Protein 8ZMV (pdb70)

Structure (mmCIF, N/CA/C/O backbone):
data_8ZMV
#
_entry.id   8ZMV
#
_cell.length_a   33.960
_cell.length_b   13.757
_cell.length_c   66.084
_cell.angle_alpha   90.000
_cell.angle_beta   100.116
_cell.angle_gamma   90.000
#
_symmetry.space_group_name_H-M   'P 1 21 1'
#
loop_
_entity.id
_entity.type
_entity.pdbx_description
1 polymer 'collagen type XVII'
2 water water
#
loop_
_atom_site.group_PDB
_atom_site.id
_atom_site.type_symbol
_atom_site.label_atom_id
_atom_site.label_alt_id
_atom_site.label_comp_id
_atom_site.label_asym_id
_atom_site.label_entity_id
_atom_site.label_seq_id
_atom_site.pdbx_PDB_ins_code
_atom_site.Cartn_x
_atom_site.Cartn_y
_atom_site.Cartn_z
_atom_site.occupancy
_atom_site.B_iso_or_equiv
_atom_site.auth_seq_id
_atom_site.auth_comp_id
_atom_site.auth_asym_id
_atom_site.auth_atom_id
_atom_site.pdbx_PDB_model_num
ATOM 9 N N . GLY A 1 3 ? -39.039 6.566 -34.209 1.000 32.465 3 GLY A N 1
ATOM 10 C CA . GLY A 1 3 ? -37.636 6.258 -34.397 1.000 31.608 3 GLY A CA 1
ATOM 11 C C . GLY A 1 3 ? -37.214 5.110 -33.497 1.000 30.463 3 GLY A C 1
ATOM 12 O O . GLY A 1 3 ? -37.902 4.757 -32.535 1.000 30.865 3 GLY A O 1
ATOM 13 N N . PRO A 1 4 ? -36.065 4.477 -33.765 1.000 28.231 4 PRO A N 1
ATOM 14 C CA . PRO A 1 4 ? -35.581 3.419 -32.885 1.000 28.373 4 PRO A CA 1
ATOM 15 C C . PRO A 1 4 ? -34.946 4.004 -31.630 1.000 24.892 4 PRO A C 1
ATOM 16 O O . PRO A 1 4 ? -34.783 5.217 -31.523 1.000 26.521 4 PRO A O 1
ATOM 28 N N . GLY A 1 6 ? -32.414 5.389 -28.823 1.000 28.047 6 GLY A N 1
ATOM 29 C CA . GLY A 1 6 ? -31.202 6.172 -28.883 1.000 27.938 6 GLY A CA 1
ATOM 30 C C . GLY A 1 6 ? -29.964 5.351 -28.535 1.000 27.984 6 GLY A C 1
ATOM 31 O O . GLY A 1 6 ? -30.061 4.179 -28.199 1.000 27.904 6 GLY A O 1
ATOM 32 N N . PRO A 1 7 ? -28.755 5.953 -28.592 1.000 31.323 7 PRO A N 1
ATOM 33 C CA . PRO A 1 7 ? -27.526 5.248 -28.231 1.000 31.680 7 PRO A CA 1
ATOM 34 C C . PRO A 1 7 ? -27.486 4.940 -26.735 1.000 31.129 7 PRO A C 1
ATOM 35 O O . PRO A 1 7 ? -28.234 5.531 -25.955 1.000 33.214 7 PRO A O 1
ATOM 47 N N . GLY A 1 9 ? -26.516 5.024 -22.781 1.000 32.375 9 GLY A N 1
ATOM 48 C CA . GLY A 1 9 ? -26.117 6.073 -21.869 1.000 32.374 9 GLY A CA 1
ATOM 49 C C . GLY A 1 9 ? -24.610 6.086 -21.598 1.000 31.287 9 GLY A C 1
ATOM 50 O O . GLY A 1 9 ? -23.860 5.199 -22.004 1.000 30.592 9 GLY A O 1
ATOM 51 N N . PRO A 1 10 ? -24.121 7.121 -20.880 1.000 31.070 10 PRO A N 1
ATOM 52 C CA . PRO A 1 10 ? -22.700 7.213 -20.534 1.000 31.614 10 PRO A CA 1
ATOM 53 C C . PRO A 1 10 ? -22.228 6.123 -19.572 1.000 29.451 10 PRO A C 1
ATOM 54 O O . PRO A 1 10 ? -23.016 5.579 -18.805 1.000 30.794 10 PRO A O 1
ATOM 58 N N . GLN A 1 11 ? -20.943 5.759 -19.644 1.000 31.970 11 GLN A N 1
ATOM 59 C CA . GLN A 1 11 ? -20.370 4.874 -18.637 1.000 28.822 11 GLN A CA 1
ATOM 60 C C . GLN A 1 11 ? -20.453 5.575 -17.285 1.000 26.241 11 GLN A C 1
ATOM 61 O O . GLN A 1 11 ? -20.184 6.760 -17.212 1.000 30.344 11 GLN A O 1
ATOM 67 N N . GLY A 1 12 ? -20.793 4.822 -16.236 1.000 25.940 12 GLY A N 1
ATOM 68 C CA . GLY A 1 12 ? -20.857 5.363 -14.897 1.000 26.331 12 GLY A CA 1
ATOM 69 C C . GLY A 1 12 ? -19.476 5.737 -14.369 1.000 24.137 12 GLY A C 1
ATOM 70 O O . GLY A 1 12 ? -18.430 5.374 -14.927 1.000 25.691 12 GLY A O 1
ATOM 71 N N . PRO A 1 13 ? -19.451 6.483 -13.250 1.000 23.298 13 PRO A N 1
ATOM 72 C CA . PRO A 1 13 ? -18.216 7.003 -12.683 1.000 21.684 13 PRO A CA 1
ATOM 73 C C . PRO A 1 13 ? -17.426 5.901 -11.999 1.000 18.611 13 PRO A C 1
ATOM 74 O O . PRO A 1 13 ? -17.919 4.807 -11.751 1.000 20.016 13 PRO A O 1
ATOM 78 N N . LYS A 1 14 ? -16.144 6.193 -11.770 1.000 22.462 14 LYS A N 1
ATOM 79 C CA . LYS A 1 14 ? -15.260 5.228 -11.165 1.000 21.721 14 LYS A CA 1
ATOM 80 C C . LYS A 1 14 ? -15.640 5.037 -9.701 1.000 19.843 14 LYS A C 1
ATOM 81 O O . LYS A 1 14 ? -16.040 5.984 -9.035 1.000 23.753 14 LYS A O 1
ATOM 87 N N . GLY A 1 15 ? -15.512 3.794 -9.252 1.000 20.495 15 GLY A N 1
ATOM 88 C CA . GLY A 1 15 ? -15.806 3.440 -7.877 1.000 20.620 15 GLY A CA 1
ATOM 89 C C . GLY A 1 15 ? -14.853 4.104 -6.885 1.000 20.162 15 GLY A C 1
ATOM 90 O O . GLY A 1 15 ? -13.798 4.621 -7.180 1.000 22.785 15 GLY A O 1
ATOM 91 N N . ASP A 1 16 ? -15.247 4.092 -5.622 1.000 19.403 16 ASP A N 1
ATOM 92 C CA . ASP A 1 16 ? -14.460 4.659 -4.542 1.000 19.239 16 ASP A CA 1
ATOM 93 C C . ASP A 1 16 ? -13.290 3.749 -4.201 1.000 17.362 16 ASP A C 1
ATOM 94 O O . ASP A 1 16 ? -13.360 2.550 -4.405 1.000 17.485 16 ASP A O 1
ATOM 99 N N . LYS A 1 17 ? -12.227 4.354 -3.667 1.000 18.462 17 LYS A N 1
ATOM 100 C CA . LYS A 1 17 ? -11.032 3.631 -3.278 1.000 18.723 17 LYS A CA 1
ATOM 101 C C . LYS A 1 17 ? -11.361 2.640 -2.174 1.000 16.887 17 LYS A C 1
ATOM 102 O O . LYS A 1 17 ? -12.236 2.907 -1.340 1.000 18.258 17 LYS A O 1
ATOM 108 N N . GLY A 1 18 ? -10.710 1.497 -2.183 1.000 16.616 18 GLY A N 1
ATOM 109 C CA . GLY A 1 18 ? -10.950 0.491 -1.167 1.000 16.140 18 GLY A CA 1
ATOM 110 C C . GLY A 1 18 ? -10.407 0.949 0.188 1.000 15.461 18 GLY A C 1
ATOM 111 O O . GLY A 1 18 ? -9.636 1.909 0.310 1.000 17.327 18 GLY A O 1
ATOM 112 N N . ASP A 1 19 ? -10.829 0.214 1.221 1.000 16.989 19 ASP A N 1
ATOM 113 C CA . ASP A 1 19 ? -10.382 0.511 2.561 1.000 17.989 19 ASP A CA 1
ATOM 114 C C . ASP A 1 19 ? -8.927 0.114 2.740 1.000 16.943 19 ASP A C 1
ATOM 115 O O . ASP A 1 19 ? -8.460 -0.802 2.045 1.000 18.633 19 ASP A O 1
ATOM 120 N N . PRO A 1 20 ? -8.194 0.724 3.690 1.000 18.594 20 PRO A N 1
ATOM 121 C CA . PRO A 1 20 ? -6.893 0.194 4.090 1.000 19.874 20 PRO A CA 1
ATOM 122 C C . PRO A 1 20 ? -7.056 -1.251 4.558 1.000 19.366 20 PRO A C 1
ATOM 123 O O . PRO A 1 20 ? -8.095 -1.655 5.090 1.000 22.854 20 PRO A O 1
ATOM 127 N N . GLY A 1 21 ? -6.037 -2.066 4.367 1.000 21.363 21 GLY A N 1
ATOM 128 C CA . GLY A 1 21 ? -6.150 -3.467 4.715 1.000 20.657 21 GLY A CA 1
ATOM 129 C C . GLY A 1 21 ? -6.217 -3.693 6.233 1.000 19.844 21 GLY A C 1
ATOM 130 O O . GLY A 1 21 ? -6.092 -2.755 7.035 1.000 21.794 21 GLY A O 1
ATOM 131 N N . PRO A 1 22 ? -6.361 -4.970 6.657 1.000 20.050 22 PRO A N 1
ATOM 132 C CA . PRO A 1 22 ? -6.426 -5.309 8.083 1.000 20.396 22 PRO A CA 1
ATOM 133 C C . PRO A 1 22 ? -5.108 -4.975 8.772 1.000 20.888 22 PRO A C 1
ATOM 134 O O . PRO A 1 22 ? -4.043 -4.971 8.146 1.000 19.143 22 PRO A O 1
ATOM 146 N N . GLY A 1 24 ? -1.662 -5.658 10.723 1.000 18.696 24 GLY A N 1
ATOM 147 C CA . GLY A 1 24 ? -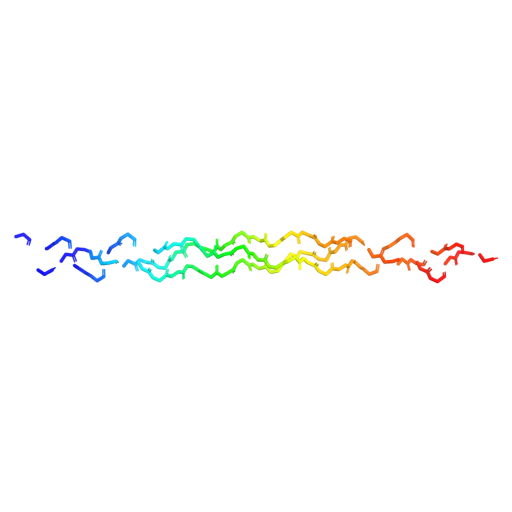0.771 -6.788 10.656 1.000 19.247 24 GLY A CA 1
ATOM 148 C C . GLY A 1 24 ? -0.830 -7.640 11.906 1.000 20.486 24 GLY A C 1
ATOM 149 O O . GLY A 1 24 ? -1.467 -7.267 12.8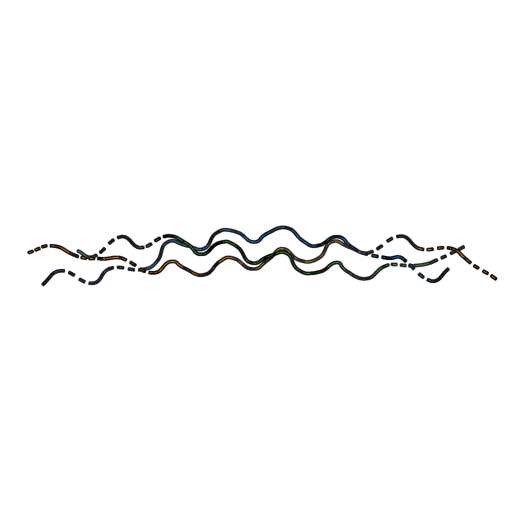94 1.000 21.749 24 GLY A O 1
ATOM 150 N N . PRO A 1 25 ? -0.162 -8.807 11.877 1.000 23.101 25 PRO A N 1
ATOM 151 C CA . PRO A 1 25 ? -0.196 -9.748 12.991 1.000 25.196 25 PRO A CA 1
ATOM 152 C C . PRO A 1 25 ? 0.598 -9.209 14.168 1.000 25.696 25 PRO A C 1
ATOM 153 O O . PRO A 1 25 ? 1.489 -8.375 13.999 1.000 22.704 25 PRO A O 1
ATOM 165 N N . GLY A 1 27 ? 3.377 -8.739 16.913 1.000 28.576 27 GLY A N 1
ATOM 166 C CA . GLY A 1 27 ? 4.794 -9.045 16.831 1.000 30.716 27 GLY A CA 1
ATOM 167 C C . GLY A 1 27 ? 5.091 -10.304 17.636 1.000 32.687 27 GLY A C 1
ATOM 168 O O . GLY A 1 27 ? 4.309 -10.669 18.508 1.000 35.578 27 GLY A O 1
ATOM 169 N N . PRO A 1 28 ? 6.204 -11.004 17.352 1.000 35.165 28 PRO A N 1
ATOM 170 C CA . PRO A 1 28 ? 6.648 -12.125 18.171 1.000 38.261 28 PRO A CA 1
ATOM 171 C C . PRO A 1 28 ? 7.454 -11.638 19.371 1.000 38.862 28 PRO A C 1
ATOM 172 O O . PRO A 1 28 ? 7.791 -10.460 19.462 1.000 40.655 28 PRO A O 1
ATOM 184 N N . PRO B 1 1 ? -41.185 6.885 -43.287 1.000 40.342 1 PRO B N 1
ATOM 185 C CA . PRO B 1 1 ? -40.271 5.908 -42.704 1.000 41.489 1 PRO B CA 1
ATOM 186 C C . PRO B 1 1 ? -40.175 6.063 -41.187 1.000 44.279 1 PRO B C 1
ATOM 187 O O . PRO B 1 1 ? -40.732 7.002 -40.619 1.000 46.381 1 PRO B O 1
ATOM 199 N N . GLY B 1 3 ? -38.946 7.165 -37.561 1.000 37.461 3 GLY B N 1
ATOM 200 C CA . GLY B 1 3 ? -38.366 8.445 -37.184 1.000 36.995 3 GLY B CA 1
ATOM 201 C C . GLY B 1 3 ? -36.891 8.321 -36.816 1.000 37.634 3 GLY B C 1
ATOM 202 O O . GLY B 1 3 ? -36.319 7.233 -36.855 1.000 35.755 3 GLY B O 1
ATOM 203 N N . PRO B 1 4 ? -36.225 9.436 -36.445 1.000 40.681 4 PRO B N 1
ATOM 204 C CA . PRO B 1 4 ? -34.788 9.413 -36.176 1.000 41.091 4 PRO B CA 1
ATOM 205 C C . PRO B 1 4 ? -34.536 8.717 -34.843 1.000 40.678 4 PRO B C 1
ATOM 206 O O . PRO B 1 4 ? -35.422 8.672 -33.997 1.000 40.580 4 PRO B O 1
ATOM 218 N N . GLY B 1 6 ? -33.627 7.950 -30.997 1.000 39.617 6 GLY B N 1
ATOM 219 C CA . GLY B 1 6 ? -34.119 8.704 -29.854 1.000 42.224 6 GLY B CA 1
ATOM 220 C C . GLY B 1 6 ? -32.995 9.204 -28.946 1.000 40.810 6 GLY B C 1
ATOM 221 O O . GLY B 1 6 ? -31.825 9.136 -29.304 1.000 40.431 6 GLY B O 1
ATOM 222 N N . PRO B 1 7 ? -33.327 9.734 -27.743 1.000 42.880 7 PRO B N 1
ATOM 223 C CA . PRO B 1 7 ? -32.322 10.275 -26.831 1.000 40.986 7 PRO B CA 1
ATOM 224 C C . PRO B 1 7 ? -31.463 9.211 -26.152 1.000 37.990 7 PRO B C 1
ATOM 225 O O . PRO B 1 7 ? -31.871 8.061 -26.004 1.000 34.917 7 PRO B O 1
ATOM 237 N N . GLY B 1 9 ? -29.622 6.904 -23.318 1.000 28.874 9 GLY B N 1
ATOM 238 C CA . GLY B 1 9 ? -30.175 6.236 -22.158 1.000 29.437 9 GLY B CA 1
ATOM 239 C C . GLY B 1 9 ? -29.629 6.833 -20.863 1.000 27.485 9 GLY B C 1
ATOM 240 O O . GLY B 1 9 ? -28.806 7.732 -20.875 1.000 26.541 9 GLY B O 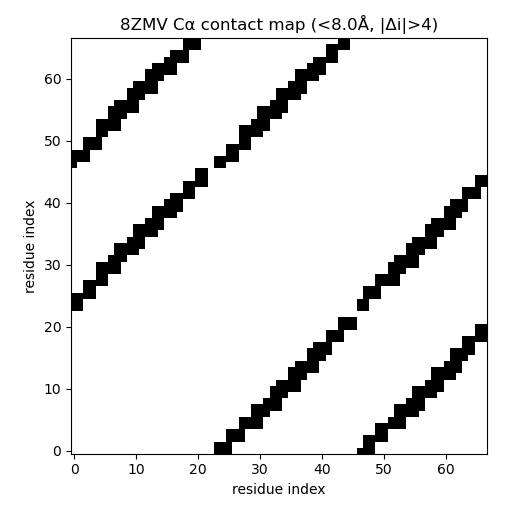1
ATOM 241 N N . PRO B 1 10 ? -30.067 6.312 -19.702 1.000 28.133 10 PRO B N 1
ATOM 242 C CA . PRO B 1 10 ? -29.528 6.744 -18.414 1.000 29.163 10 PRO B CA 1
ATOM 243 C C . PRO B 1 10 ? -28.073 6.350 -18.163 1.000 28.097 10 PRO B C 1
ATOM 244 O O . PRO B 1 10 ? -27.554 5.392 -18.753 1.000 28.448 10 PRO B O 1
ATOM 248 N N . GLN B 1 11 ? -27.430 7.088 -17.249 1.000 28.380 11 GLN B N 1
ATOM 249 C CA . GLN B 1 11 ? -26.046 6.827 -16.873 1.000 29.395 11 GLN B CA 1
ATOM 250 C C . GLN B 1 11 ? -25.945 5.418 -16.304 1.000 27.181 11 GLN B C 1
ATOM 251 O O . GLN B 1 11 ? -26.869 4.938 -15.643 1.000 31.550 11 GLN B O 1
ATOM 257 N N . GLY B 1 12 ? -24.828 4.739 -16.610 1.000 26.535 12 GLY B N 1
ATOM 258 C CA . GLY B 1 12 ? -24.587 3.445 -15.997 1.000 26.338 12 GLY B CA 1
ATOM 259 C C . GLY B 1 12 ? -24.313 3.568 -14.500 1.000 22.974 12 GLY B C 1
ATOM 260 O O . GLY B 1 12 ? -23.980 4.646 -14.007 1.000 24.766 12 GLY B O 1
ATOM 261 N N . PRO B 1 13 ? -24.395 2.456 -13.741 1.000 24.073 13 PRO B N 1
ATOM 262 C CA . PRO B 1 13 ? -24.053 2.473 -12.319 1.000 22.016 13 PRO B CA 1
ATOM 263 C C . PRO B 1 13 ? -22.600 2.877 -12.049 1.000 20.940 13 PRO B C 1
ATOM 264 O O . PRO B 1 13 ? -21.704 2.618 -12.860 1.000 21.999 13 PRO B O 1
ATOM 268 N N . LYS B 1 14 ? -22.337 3.474 -10.884 1.000 21.213 14 LYS B N 1
ATOM 269 C CA . LYS B 1 14 ? -20.990 3.697 -10.395 1.000 20.927 14 LYS B CA 1
ATOM 270 C C . LYS B 1 14 ? -20.289 2.360 -10.217 1.000 20.377 14 LYS B C 1
ATOM 271 O O . LYS B 1 14 ? -20.909 1.343 -9.941 1.000 21.859 14 LYS B O 1
ATOM 277 N N . GLY B 1 15 ? -18.969 2.344 -10.471 1.000 22.203 15 GLY B N 1
ATOM 278 C CA . GLY B 1 15 ? -18.203 1.158 -10.179 1.000 20.909 15 GLY B CA 1
ATOM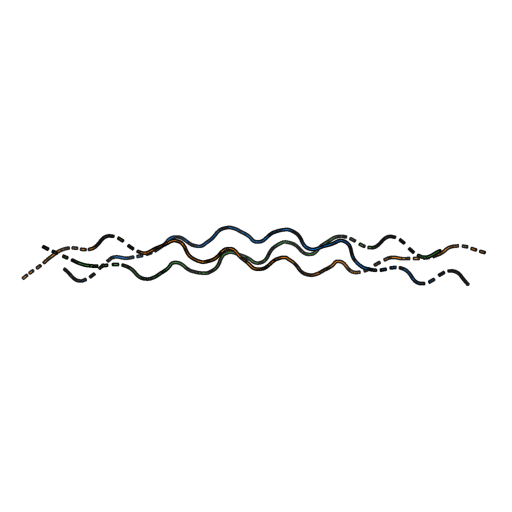 279 C C . GLY B 1 15 ? -18.233 0.795 -8.708 1.000 19.748 15 GLY B C 1
ATOM 280 O O . GLY B 1 15 ? -18.557 1.636 -7.860 1.000 22.372 15 GLY B O 1
ATOM 281 N N . ASP B 1 16 ? -18.012 -0.497 -8.469 1.000 22.884 16 ASP B N 1
ATOM 282 C CA . ASP B 1 16 ? -17.943 -1.035 -7.124 1.000 21.318 16 ASP B CA 1
ATOM 283 C C . ASP B 1 16 ? -16.766 -0.412 -6.389 1.000 19.848 16 ASP B C 1
ATOM 284 O O . ASP B 1 16 ? -15.786 0.046 -6.976 1.000 21.334 16 ASP B O 1
ATOM 289 N N . LYS B 1 17 ? -16.859 -0.361 -5.074 1.000 20.217 17 LYS B N 1
ATOM 290 C CA . LYS B 1 17 ? -15.753 0.087 -4.258 1.000 19.446 17 LYS B CA 1
ATOM 291 C C . LYS B 1 17 ? -14.579 -0.853 -4.480 1.000 17.714 17 LYS B C 1
ATOM 292 O O . LYS B 1 17 ? -14.770 -2.051 -4.631 1.000 19.151 17 LYS B O 1
ATOM 298 N N . GLY B 1 18 ? -13.366 -0.302 -4.404 1.000 17.894 18 GLY B N 1
ATOM 299 C CA . GLY B 1 18 ? -12.192 -1.1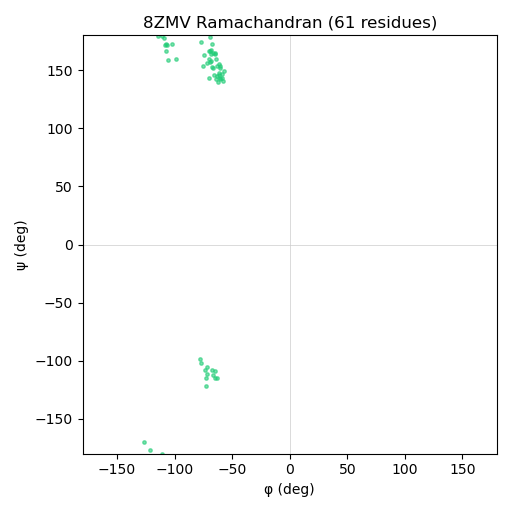37 -4.546 1.000 16.779 18 GLY B CA 1
ATOM 300 C C . GLY B 1 18 ? -12.040 -2.154 -3.419 1.000 17.929 18 GLY B C 1
ATOM 301 O O . GLY B 1 18 ? -12.612 -2.021 -2.327 1.000 16.609 18 GLY B O 1
ATOM 302 N N . ASP B 1 19 ? -11.179 -3.131 -3.674 1.000 18.326 19 ASP B N 1
ATOM 303 C CA . ASP B 1 19 ? -10.847 -4.159 -2.709 1.000 18.521 19 ASP B CA 1
ATOM 304 C C . ASP B 1 19 ? -10.088 -3.542 -1.538 1.000 17.864 19 ASP B C 1
ATOM 305 O O . ASP B 1 19 ? -9.349 -2.560 -1.670 1.000 16.469 19 ASP B O 1
ATOM 310 N N . PRO B 1 20 ? -10.179 -4.141 -0.339 1.000 18.535 20 PRO B N 1
ATOM 311 C CA . PRO B 1 20 ? -9.332 -3.728 0.769 1.000 17.731 20 PRO B CA 1
ATOM 312 C C . PRO B 1 20 ? -7.879 -3.925 0.397 1.000 16.304 20 PRO B C 1
ATOM 313 O O . PRO B 1 20 ? -7.576 -4.879 -0.313 1.000 18.253 20 PRO B O 1
ATOM 317 N N . GLY B 1 21 ? -7.027 -3.129 1.023 1.000 16.760 21 GLY B N 1
ATOM 318 C CA . GLY B 1 21 ? -5.605 -3.356 0.882 1.000 16.260 21 GLY B CA 1
ATOM 319 C C . GLY B 1 21 ? -5.123 -4.651 1.520 1.000 17.007 21 GLY B C 1
ATOM 320 O O . GLY B 1 21 ? -5.842 -5.373 2.232 1.000 17.306 21 GLY B O 1
ATOM 321 N N . PRO B 1 22 ? -3.834 -4.969 1.267 1.000 17.872 22 PRO B N 1
ATOM 322 C CA . PRO B 1 22 ? -3.148 -6.093 1.909 1.000 17.467 22 PRO B CA 1
ATOM 323 C C . PRO B 1 22 ? -3.030 -5.916 3.427 1.000 17.046 22 PRO B C 1
ATOM 324 O O . PRO B 1 22 ? -3.035 -4.799 3.929 1.000 17.494 22 PRO B O 1
ATOM 336 N N . GLY B 1 24 ? -1.352 -5.410 7.028 1.000 17.305 24 GLY B N 1
ATOM 337 C CA . GLY B 1 24 ? -0.228 -4.645 7.506 1.000 16.649 24 GLY B CA 1
ATOM 338 C C . GLY B 1 24 ? 0.949 -5.552 7.855 1.000 16.994 24 GLY B C 1
ATOM 339 O O . GLY B 1 24 ? 0.848 -6.768 7.956 1.000 19.069 24 GLY B O 1
ATOM 340 N N . PRO B 1 25 ? 2.127 -4.946 8.046 1.000 18.589 25 PRO B N 1
ATOM 341 C CA . PRO B 1 25 ? 3.292 -5.705 8.478 1.000 19.547 25 PRO B CA 1
ATOM 342 C C . PRO B 1 25 ? 3.127 -6.261 9.896 1.000 20.533 25 PRO B C 1
ATOM 343 O O . PRO B 1 25 ? 2.382 -5.698 10.700 1.000 19.548 25 PRO B O 1
ATOM 355 N N . GLY B 1 27 ? 3.777 -6.699 13.730 1.000 25.413 27 GLY B N 1
ATOM 356 C CA . GLY B 1 27 ? 4.261 -5.823 14.779 1.000 26.128 27 GLY B CA 1
ATOM 357 C C . GLY B 1 27 ? 5.744 -6.056 15.068 1.000 25.746 27 GLY B C 1
ATOM 358 O O . GLY B 1 27 ? 6.303 -7.111 14.757 1.000 25.282 27 GLY B O 1
ATOM 359 N N . PRO B 1 28 ? 6.421 -5.070 15.691 1.000 29.015 28 PRO B N 1
ATOM 360 C CA . PRO B 1 28 ? 7.815 -5.224 16.078 1.000 32.135 28 PRO B CA 1
ATOM 361 C C . PRO B 1 28 ? 8.016 -6.308 17.131 1.000 32.580 28 PRO B C 1
ATOM 362 O O . PRO B 1 28 ? 7.146 -6.574 17.968 1.000 33.204 28 PRO B O 1
ATOM 374 N N . GLY B 1 30 ? 8.743 -7.750 20.413 1.000 40.528 30 GLY B N 1
ATOM 375 C CA . GLY B 1 30 ? 8.509 -7.066 21.675 1.000 44.368 30 GLY B CA 1
ATOM 376 C C . GLY B 1 30 ? 9.757 -7.058 22.537 1.000 48.390 30 GLY B C 1
ATOM 377 O O . GLY B 1 30 ? 10.152 -8.161 22.973 1.000 52.070 30 GLY B O 1
ATOM 378 N N . PRO C 1 4 ? -41.627 10.890 -35.548 1.000 44.875 4 PRO C N 1
ATOM 379 C CA . PRO C 1 4 ? -41.329 11.166 -34.149 1.000 45.575 4 PRO C CA 1
ATOM 380 C C . PRO C 1 4 ? -40.055 10.459 -33.695 1.000 45.609 4 PRO C C 1
ATOM 381 O O . PRO C 1 4 ? -39.939 9.248 -33.862 1.000 44.032 4 PRO C O 1
ATOM 393 N N . GLY C 1 6 ? -37.366 8.396 -31.493 1.000 45.943 6 GLY C N 1
ATOM 394 C CA . GLY C 1 6 ? -37.648 7.154 -30.778 1.000 42.693 6 GLY C CA 1
ATOM 395 C C . GLY C 1 6 ? -37.381 7.230 -29.272 1.000 42.089 6 GLY C C 1
ATOM 396 O O . GLY C 1 6 ? -37.005 8.282 -28.764 1.000 43.015 6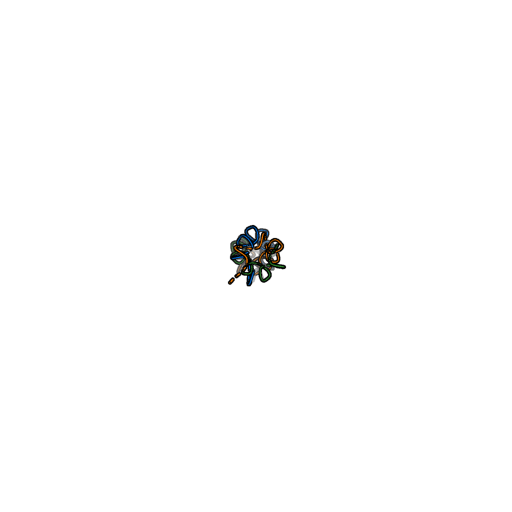 GLY C O 1
ATOM 397 N N . PRO C 1 7 ? -37.549 6.105 -28.526 1.000 41.470 7 PRO C N 1
ATOM 398 C CA . PRO C 1 7 ? -37.438 6.086 -27.061 1.000 40.945 7 PRO C CA 1
ATOM 399 C C . PRO C 1 7 ? -35.993 6.255 -26.600 1.000 42.603 7 PRO C C 1
ATOM 400 O O . PRO C 1 7 ? -35.080 6.155 -27.418 1.000 42.115 7 PRO C O 1
ATOM 412 N N . GLY C 1 9 ? -32.283 5.508 -25.150 1.000 36.746 9 GLY C N 1
ATOM 413 C CA . GLY C 1 9 ? -31.399 4.380 -25.339 1.000 32.976 9 GLY C CA 1
ATOM 414 C C . GLY C 1 9 ? -31.217 3.556 -24.067 1.000 32.080 9 GLY C C 1
ATOM 415 O O . GLY C 1 9 ? -31.778 3.856 -23.011 1.000 32.287 9 GLY C O 1
ATOM 416 N N . PRO C 1 10 ? -30.424 2.469 -24.144 1.000 30.535 10 PRO C N 1
ATOM 417 C CA . PRO C 1 10 ? -30.152 1.626 -22.990 1.000 30.694 10 PRO C CA 1
ATOM 418 C C . PRO C 1 10 ? -29.273 2.323 -21.964 1.000 31.112 10 PRO C C 1
ATOM 419 O O . PRO C 1 10 ? -28.591 3.296 -22.262 1.000 28.609 10 PRO C O 1
ATOM 423 N N . GLN C 1 11 ? -29.338 1.811 -20.734 1.000 28.458 11 GLN C N 1
ATOM 424 C CA . GLN C 1 11 ? -28.467 2.252 -19.667 1.000 28.345 11 GLN C CA 1
ATOM 425 C C . GLN C 1 11 ? -27.002 2.059 -20.034 1.000 27.839 11 GLN C C 1
ATOM 426 O O . GLN C 1 11 ? -26.630 1.037 -20.589 1.000 29.546 11 GLN C O 1
ATOM 432 N N . GLY C 1 12 ? -26.180 3.031 -19.646 1.000 27.098 12 GLY C N 1
ATOM 433 C CA . GLY C 1 12 ? -24.752 2.987 -19.922 1.000 27.056 12 GLY C CA 1
ATOM 434 C C . GLY C 1 12 ? -24.040 1.904 -19.114 1.000 26.604 12 GLY C C 1
ATOM 435 O O . GLY C 1 12 ? -24.585 1.356 -18.155 1.000 26.166 12 GLY C O 1
ATOM 436 N N . PRO C 1 13 ? -22.784 1.565 -19.459 1.000 24.974 13 PRO C N 1
ATOM 437 C CA . PRO C 1 13 ? -22.042 0.529 -18.747 1.000 25.048 13 PRO C CA 1
ATOM 438 C C . PRO C 1 13 ? -21.672 0.956 -17.329 1.000 22.701 13 PRO C C 1
ATOM 439 O O . PRO C 1 13 ? -21.555 2.127 -17.036 1.000 23.274 13 PRO C O 1
ATOM 443 N N . LYS C 1 14 ? -21.433 -0.019 -16.468 1.000 23.157 14 LYS C N 1
ATOM 444 C CA . LYS C 1 14 ? -20.900 0.220 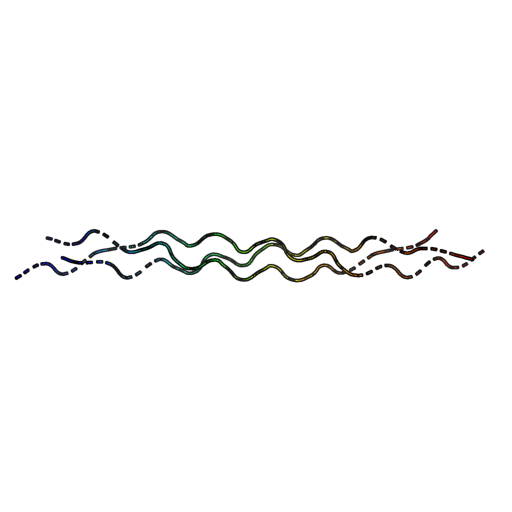-15.145 1.000 21.253 14 LYS C CA 1
ATOM 445 C C . LYS C 1 14 ? -19.518 0.881 -15.192 1.000 20.226 14 LYS C C 1
ATOM 446 O O . LYS C 1 14 ? -18.680 0.617 -16.078 1.000 23.086 14 LYS C O 1
ATOM 452 N N . GLY C 1 15 ? -19.304 1.784 -14.240 1.000 19.518 15 GLY C N 1
ATOM 453 C CA . GLY C 1 15 ? -18.037 2.461 -14.063 1.000 19.945 15 GLY C CA 1
ATOM 454 C C . GLY C 1 15 ? -16.954 1.488 -13.633 1.000 19.749 15 GLY C C 1
ATOM 455 O O . GLY C 1 15 ? -17.224 0.337 -13.298 1.000 21.021 15 GLY C O 1
ATOM 456 N N . ASP C 1 16 ? -15.707 1.957 -13.751 1.000 21.163 16 ASP C N 1
ATOM 457 C CA . ASP C 1 16 ? -14.555 1.155 -13.402 1.000 22.570 16 ASP C CA 1
ATOM 458 C C . ASP C 1 16 ? -14.571 0.896 -11.900 1.000 19.659 16 ASP C C 1
ATOM 459 O O . ASP C 1 16 ? -14.980 1.761 -11.121 1.000 22.022 16 ASP C O 1
ATOM 464 N N . LYS C 1 17 ? -14.108 -0.287 -11.492 1.000 21.448 17 LYS C N 1
ATOM 465 C CA . LYS C 1 17 ? -13.921 -0.584 -10.077 1.000 20.752 17 LYS C CA 1
ATOM 466 C C . LYS C 1 17 ? -12.959 0.414 -9.444 1.000 19.051 17 LYS C C 1
ATOM 467 O O . LYS C 1 17 ? -11.971 0.841 -10.055 1.000 20.203 17 LYS C O 1
ATOM 473 N N . GLY C 1 18 ? -13.232 0.779 -8.197 1.000 19.754 18 GLY C N 1
ATOM 474 C CA . GLY C 1 18 ? -12.355 1.672 -7.477 1.000 19.022 18 GLY C CA 1
ATOM 475 C C . GLY C 1 18 ? -10.981 1.049 -7.264 1.000 18.303 18 GLY C C 1
ATOM 476 O O . GLY C 1 18 ? -10.818 -0.162 -7.352 1.000 18.586 18 GLY C O 1
ATOM 477 N N . ASP C 1 19 ? -10.001 1.915 -7.001 1.000 18.742 19 ASP C N 1
ATOM 478 C CA . ASP C 1 19 ? -8.637 1.483 -6.749 1.000 19.318 19 ASP C CA 1
ATOM 479 C C . ASP C 1 19 ? -8.547 0.646 -5.482 1.000 19.591 19 ASP C C 1
ATOM 480 O O . ASP C 1 19 ? -9.300 0.858 -4.516 1.000 19.840 19 ASP C O 1
ATOM 485 N N . PRO C 1 20 ? -7.723 -0.402 -5.418 1.000 20.822 20 PRO C N 1
ATOM 486 C CA . PRO C 1 20 ? -7.487 -1.148 -4.189 1.000 20.262 20 PRO C CA 1
ATOM 487 C C . PRO C 1 20 ? -6.947 -0.262 -3.081 1.000 18.332 20 PRO C C 1
ATOM 488 O O . PRO C 1 20 ? -6.368 0.771 -3.312 1.000 20.636 20 PRO C O 1
ATOM 492 N N . GLY C 1 21 ? -7.314 -0.576 -1.828 1.000 17.788 21 GLY C N 1
ATOM 493 C CA . GLY C 1 21 ? -6.849 0.279 -0.759 1.000 16.144 21 GLY C CA 1
ATOM 494 C C . GLY C 1 21 ? -5.389 0.017 -0.417 1.000 16.567 21 GLY C C 1
ATOM 495 O O . GLY C 1 21 ? -4.801 -0.956 -0.864 1.000 16.889 21 GLY C O 1
ATOM 496 N N . PRO C 1 22 ? -4.817 0.837 0.476 1.000 19.024 22 PRO C N 1
ATOM 497 C CA . PRO C 1 22 ? -3.420 0.725 0.905 1.000 19.014 22 PRO C CA 1
ATOM 498 C C . PRO C 1 22 ? -3.193 -0.400 1.904 1.000 19.600 22 PRO C C 1
ATOM 499 O O . PRO C 1 22 ? -4.157 -0.887 2.506 1.000 17.843 22 PRO C O 1
ATOM 511 N N . GLY C 1 24 ? -2.602 -2.309 5.294 1.000 17.597 24 GLY C N 1
ATOM 512 C CA . GLY C 1 24 ? -3.023 -2.016 6.647 1.000 18.400 24 GLY C CA 1
ATOM 513 C C . GLY C 1 24 ? -1.874 -1.550 7.539 1.000 18.745 24 GLY C C 1
ATOM 514 O O . GLY C 1 24 ? -0.692 -1.538 7.172 1.000 19.298 24 GLY C O 1
ATOM 515 N N . PRO C 1 25 ? -2.198 -1.115 8.776 1.000 18.872 25 PRO C N 1
ATOM 516 C CA . PRO C 1 25 ? -1.190 -0.703 9.736 1.000 19.267 25 PRO C CA 1
ATOM 517 C C . PRO C 1 25 ? -0.415 -1.882 10.306 1.000 19.483 25 PRO C C 1
ATOM 518 O O . PRO C 1 25 ? -0.846 -3.027 10.193 1.000 18.285 25 PRO C O 1
ATOM 530 N N . GLY C 1 27 ? 0.948 -4.538 13.064 1.000 22.966 27 GLY C N 1
ATOM 531 C CA . GLY C 1 27 ? 0.353 -5.206 14.196 1.000 24.387 27 GLY C CA 1
ATOM 532 C C . GLY C 1 27 ? 0.869 -4.598 15.492 1.000 25.479 27 GLY C C 1
ATOM 533 O O . GLY C 1 27 ? 1.806 -3.802 15.520 1.000 28.863 27 GLY C O 1
ATOM 534 N N . PRO C 1 28 ? 0.278 -5.005 16.625 1.000 30.914 28 PRO C N 1
ATOM 535 C CA . PRO C 1 28 ? 0.750 -4.532 17.920 1.000 33.375 28 PRO C CA 1
ATOM 536 C C . PRO C 1 28 ? 2.138 -5.082 18.235 1.000 32.694 28 PRO C C 1
ATOM 537 O O . PRO C 1 28 ? 2.469 -6.180 17.785 1.000 32.224 28 PRO C O 1
#

Secondary structure (DSSP, 8-state):
-----PPPPPPPPPPP------/------PPPPPPPPPPPP------/----PPPPPPPPPPP------

Sequence (67 aa):
GPGPGPQGPKGDKGDPGPGPGPPGPGPGPQGPKGDKGDPGPGPGPGPGPGPQGPKGDKGDPGPGPGP

B-factor: mean 29.15, std 8.65, range [15.46, 69.86]

Foldseek 3Di:
DCDDDDDDDDDDDDDDDDDDPD/DDDDDDDDDDDDDDDDDDDDDDDD/DDDDDDDDDDDDDDDDDDDPD

Solvent-accessible surface area: 5360 Å² total

Radius o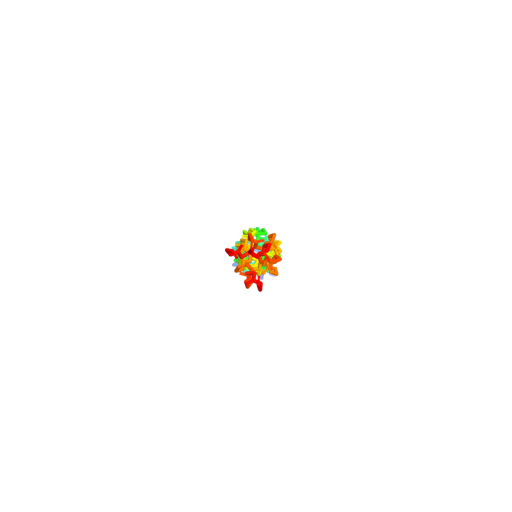f gyration: 21.42 Å; Cα contacts (8 Å, |Δi|>4): 223; chains: 3; bounding box: 50×23×64 Å